Protein AF-A0A256B888-F1 (afdb_monomer)

Sequence (83 aa):
MRCVTVEGLIILRLYALPSLYRQNKFDRASIYENDILLLLLKYPTELEPIWKLLQKHLLPSDITEIQEITADILKRIQRFRAR

Mean predicted aligned error: 3.15 Å

Structure (mmCIF, N/CA/C/O backbone):
data_AF-A0A256B888-F1
#
_entry.id   AF-A0A256B888-F1
#
loop_
_atom_site.group_PDB
_atom_site.id
_atom_site.type_symbol
_atom_site.label_atom_id
_atom_site.label_alt_id
_atom_site.label_comp_id
_atom_site.label_asym_id
_atom_site.label_entity_id
_atom_site.label_seq_id
_atom_site.pdbx_PDB_ins_code
_atom_site.Cartn_x
_atom_site.Cartn_y
_atom_site.Cartn_z
_atom_site.occupancy
_atom_site.B_iso_or_equiv
_atom_site.auth_seq_id
_atom_site.auth_comp_id
_atom_site.auth_asym_id
_atom_site.auth_atom_id
_atom_site.pdbx_PDB_model_num
ATOM 1 N N . MET A 1 1 ? 2.169 -23.265 11.242 1.00 43.38 1 MET A N 1
ATOM 2 C CA . MET A 1 1 ? 1.793 -22.589 9.979 1.00 43.38 1 MET A CA 1
ATOM 3 C C . MET A 1 1 ? 2.355 -21.174 10.006 1.00 43.38 1 MET A C 1
ATOM 5 O O . MET A 1 1 ? 2.179 -20.508 11.016 1.00 43.38 1 MET A O 1
ATOM 9 N N . ARG A 1 2 ? 3.067 -20.726 8.962 1.00 57.56 2 ARG A N 1
ATOM 10 C CA . ARG A 1 2 ? 3.438 -19.307 8.812 1.00 57.56 2 ARG A CA 1
ATOM 11 C C . ARG A 1 2 ? 2.243 -18.601 8.176 1.00 57.56 2 ARG A C 1
ATOM 13 O O . ARG A 1 2 ? 2.078 -18.655 6.963 1.00 57.56 2 ARG A O 1
ATOM 20 N N . CYS A 1 3 ? 1.348 -18.075 9.005 1.00 65.62 3 CYS A N 1
ATOM 21 C CA . CYS A 1 3 ? 0.182 -17.341 8.524 1.00 65.62 3 CYS A CA 1
ATOM 22 C C . CYS A 1 3 ? 0.627 -15.993 7.946 1.00 65.62 3 CYS A C 1
ATOM 24 O O . CYS A 1 3 ? 1.569 -15.379 8.446 1.00 65.62 3 CYS A O 1
ATOM 26 N N . VAL A 1 4 ? -0.034 -15.553 6.879 1.00 82.31 4 VAL A N 1
ATOM 27 C CA . VAL A 1 4 ? 0.232 -14.255 6.252 1.00 82.31 4 VAL A CA 1
ATOM 28 C C . VAL A 1 4 ? -0.149 -13.133 7.226 1.00 82.31 4 VAL A C 1
ATOM 30 O O . VAL A 1 4 ? -1.238 -13.169 7.798 1.00 82.31 4 VAL A O 1
AT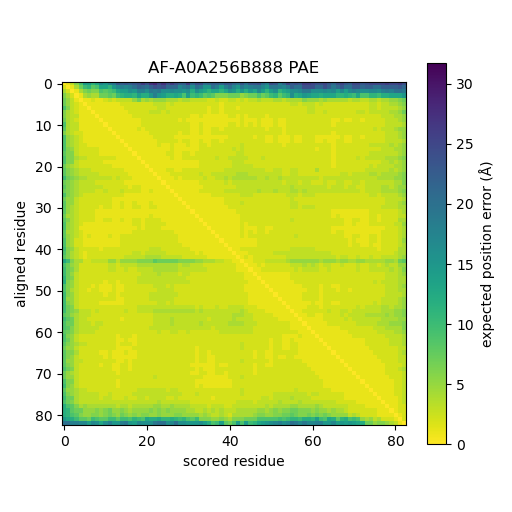OM 33 N N . THR A 1 5 ? 0.735 -12.147 7.414 1.00 92.69 5 THR A N 1
ATOM 34 C CA . THR A 1 5 ? 0.462 -10.960 8.244 1.00 92.69 5 THR A CA 1
ATOM 35 C C . THR A 1 5 ? -0.149 -9.827 7.418 1.00 92.69 5 THR A C 1
ATOM 37 O O . THR A 1 5 ? -0.065 -9.826 6.186 1.00 92.69 5 THR A O 1
ATOM 40 N N . VAL A 1 6 ? -0.755 -8.842 8.088 1.00 94.69 6 VAL A N 1
ATOM 41 C CA . VAL A 1 6 ? -1.328 -7.653 7.433 1.00 94.69 6 VAL A CA 1
ATOM 42 C C . VAL A 1 6 ? -0.248 -6.880 6.674 1.00 94.69 6 VAL A C 1
ATOM 44 O O . VAL A 1 6 ? -0.454 -6.503 5.523 1.00 94.69 6 VAL A O 1
ATOM 47 N N . GLU A 1 7 ? 0.934 -6.727 7.269 1.00 95.06 7 GLU A N 1
ATOM 48 C CA . GLU A 1 7 ? 2.098 -6.106 6.637 1.00 95.06 7 GLU A CA 1
ATOM 49 C C . GLU A 1 7 ? 2.486 -6.865 5.369 1.00 95.06 7 GLU A C 1
ATOM 51 O O . GLU A 1 7 ? 2.691 -6.249 4.328 1.00 95.06 7 GLU A O 1
ATOM 56 N N . GLY A 1 8 ? 2.517 -8.202 5.422 1.00 94.81 8 GLY A N 1
ATOM 57 C CA . GLY A 1 8 ? 2.791 -9.041 4.255 1.00 94.81 8 GLY A CA 1
ATOM 58 C C . GLY A 1 8 ? 1.783 -8.828 3.123 1.00 94.81 8 GLY A C 1
ATOM 59 O O . GLY A 1 8 ? 2.173 -8.731 1.959 1.00 94.81 8 GLY A O 1
ATOM 60 N N . LEU A 1 9 ? 0.493 -8.691 3.448 1.00 95.81 9 LEU A N 1
ATOM 61 C CA . LEU A 1 9 ? -0.544 -8.382 2.458 1.00 95.81 9 LEU A CA 1
ATOM 62 C C . LEU A 1 9 ? -0.331 -7.013 1.810 1.00 95.81 9 LEU A C 1
ATOM 64 O O . LEU A 1 9 ? -0.483 -6.903 0.590 1.00 95.81 9 LEU A O 1
ATOM 68 N N . ILE A 1 10 ? 0.014 -5.999 2.606 1.00 97.06 10 ILE A N 1
ATOM 69 C CA . ILE A 1 10 ? 0.277 -4.635 2.133 1.00 97.06 10 ILE A CA 1
ATOM 70 C C . ILE A 1 10 ? 1.534 -4.610 1.256 1.00 97.06 10 ILE A C 1
ATOM 72 O O . ILE A 1 10 ? 1.483 -4.072 0.152 1.00 97.06 10 ILE A O 1
ATOM 76 N N . ILE A 1 11 ? 2.626 -5.252 1.690 1.00 96.81 11 ILE A N 1
ATOM 77 C CA . ILE A 1 11 ? 3.890 -5.357 0.941 1.0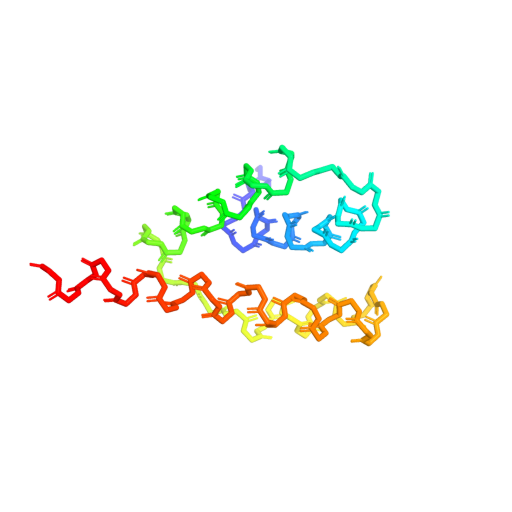0 96.81 11 ILE A CA 1
ATOM 78 C C . ILE A 1 11 ? 3.639 -5.899 -0.468 1.00 96.81 11 ILE A C 1
ATOM 80 O O . ILE A 1 11 ? 4.075 -5.291 -1.442 1.00 96.81 11 ILE A O 1
ATOM 84 N N . LEU A 1 12 ? 2.906 -7.011 -0.592 1.00 96.31 12 LEU A N 1
ATOM 85 C CA . LEU A 1 12 ? 2.645 -7.641 -1.891 1.00 96.31 12 LEU A CA 1
ATOM 86 C C . LEU A 1 12 ? 1.859 -6.732 -2.846 1.00 96.31 12 LEU A C 1
ATOM 88 O O . LEU A 1 12 ? 2.096 -6.751 -4.053 1.00 96.31 12 LEU A O 1
ATOM 92 N N . ARG A 1 13 ? 0.930 -5.933 -2.314 1.00 97.38 13 ARG A N 1
ATOM 93 C CA . ARG A 1 13 ? 0.108 -5.013 -3.110 1.00 97.38 13 ARG A CA 1
ATOM 94 C C . ARG A 1 13 ? 0.913 -3.794 -3.545 1.00 97.38 13 ARG A C 1
ATOM 96 O O . ARG A 1 13 ? 0.920 -3.473 -4.730 1.00 97.38 13 ARG A O 1
ATOM 103 N N . LEU A 1 14 ? 1.658 -3.181 -2.623 1.00 97.62 14 LEU A N 1
ATOM 104 C CA . LEU A 1 14 ? 2.542 -2.051 -2.925 1.00 97.62 14 LEU A CA 1
ATOM 105 C C . LEU A 1 14 ? 3.637 -2.427 -3.925 1.00 97.62 14 LEU A C 1
ATOM 107 O O . LEU A 1 14 ? 3.899 -1.663 -4.845 1.00 97.62 14 LEU A O 1
ATOM 111 N N . TYR A 1 15 ? 4.217 -3.624 -3.807 1.00 97.31 15 TYR A N 1
A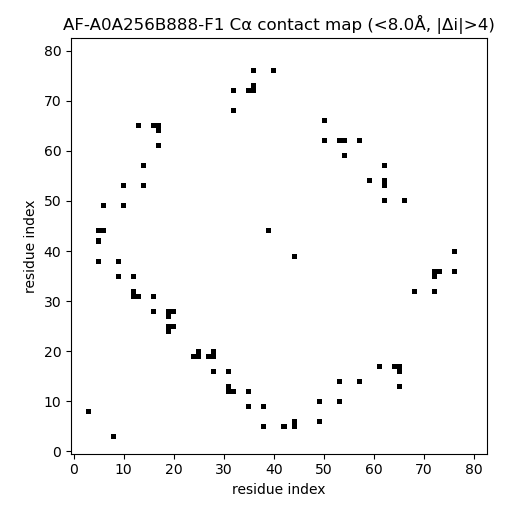TOM 112 C CA . TYR A 1 15 ? 5.240 -4.104 -4.737 1.00 97.31 15 TYR A CA 1
ATOM 113 C C . TYR A 1 15 ? 4.747 -4.167 -6.191 1.00 97.31 15 TYR A C 1
ATOM 115 O O . TYR A 1 15 ? 5.501 -3.896 -7.123 1.00 97.31 15 TYR A O 1
ATOM 123 N N . ALA A 1 16 ? 3.479 -4.520 -6.403 1.00 97.12 16 ALA A N 1
ATOM 124 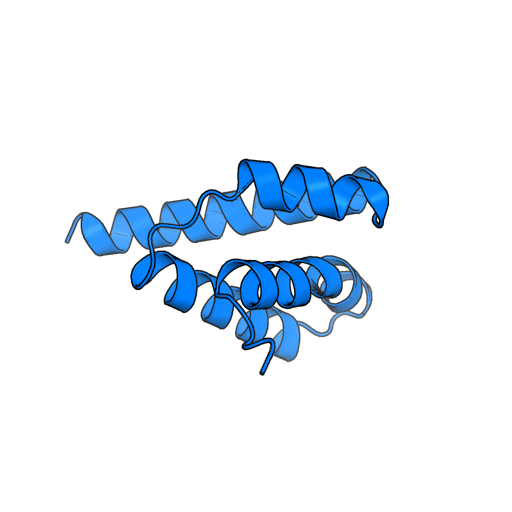C CA . ALA A 1 16 ? 2.921 -4.665 -7.743 1.00 97.12 16 ALA A CA 1
ATOM 125 C C . ALA A 1 16 ? 2.456 -3.340 -8.369 1.00 97.12 16 ALA A C 1
ATOM 127 O O . ALA A 1 16 ? 2.408 -3.248 -9.597 1.00 97.12 16 ALA A O 1
ATOM 128 N N . LEU A 1 17 ? 2.095 -2.340 -7.557 1.00 97.19 17 LEU A N 1
ATOM 129 C CA . LEU A 1 17 ? 1.427 -1.116 -8.015 1.00 97.19 17 LEU A CA 1
ATOM 130 C C . LEU A 1 17 ? 2.185 -0.359 -9.121 1.00 97.19 17 LEU A C 1
ATOM 132 O O . LEU A 1 17 ? 1.572 -0.138 -10.167 1.00 97.19 17 LEU A O 1
ATOM 136 N N . PRO A 1 18 ? 3.495 -0.060 -8.992 1.00 96.06 18 PRO A N 1
ATOM 137 C CA . PRO A 1 18 ? 4.241 0.647 -10.043 1.00 96.06 18 PRO A CA 1
ATOM 138 C C . PRO A 1 18 ? 4.193 -0.075 -11.396 1.00 96.06 18 PRO A C 1
ATOM 140 O O . PRO A 1 18 ? 4.048 0.521 -12.462 1.00 96.06 18 PRO A O 1
ATOM 143 N N . SER A 1 19 ? 4.259 -1.409 -11.368 1.00 95.94 19 SER A N 1
ATOM 144 C CA . SER A 1 19 ? 4.178 -2.233 -12.576 1.00 95.94 19 SER A CA 1
ATOM 145 C C . SER A 1 19 ? 2.783 -2.209 -13.205 1.00 95.94 19 SER A C 1
ATOM 147 O O . SER A 1 19 ? 2.664 -2.204 -14.431 1.00 95.94 19 SER A O 1
ATOM 149 N N . LEU A 1 20 ? 1.724 -2.177 -12.388 1.00 97.31 20 LEU A N 1
ATOM 150 C CA . LEU A 1 20 ? 0.348 -2.054 -12.872 1.00 97.31 20 LEU A CA 1
ATOM 151 C C . LEU A 1 20 ? 0.120 -0.698 -13.541 1.00 97.31 20 LEU A C 1
ATOM 153 O O . LEU A 1 20 ? -0.444 -0.664 -14.636 1.00 97.31 20 LEU A O 1
ATOM 157 N N . TYR A 1 21 ? 0.620 0.382 -12.938 1.00 95.62 21 TYR A N 1
ATOM 158 C CA . TYR A 1 21 ? 0.544 1.724 -13.507 1.00 95.62 21 TYR A CA 1
ATOM 159 C C . TYR A 1 21 ? 1.319 1.844 -14.820 1.00 95.62 21 TYR A C 1
ATOM 161 O O . TYR A 1 21 ? 0.740 2.250 -15.828 1.00 95.62 21 TYR A O 1
ATOM 169 N N . ARG A 1 22 ? 2.569 1.361 -14.879 1.00 95.00 22 ARG A N 1
ATOM 170 C CA . ARG A 1 22 ? 3.352 1.315 -16.133 1.00 95.00 22 ARG A CA 1
ATOM 171 C C . ARG A 1 22 ? 2.669 0.539 -17.257 1.00 95.00 22 ARG A C 1
ATOM 173 O O . ARG A 1 22 ? 2.852 0.855 -18.428 1.00 95.00 22 ARG A O 1
ATOM 180 N N . GLN A 1 23 ? 1.902 -0.491 -16.910 1.00 97.50 23 GLN A N 1
ATOM 181 C CA . GLN A 1 23 ? 1.173 -1.320 -17.871 1.00 97.50 23 GLN A CA 1
ATOM 182 C C . GLN A 1 23 ? -0.243 -0.803 -18.171 1.00 97.50 23 GLN A C 1
ATOM 184 O O . GLN A 1 23 ? -0.990 -1.499 -18.856 1.00 97.50 23 GLN A O 1
ATOM 189 N N . ASN A 1 24 ? -0.629 0.376 -17.668 1.00 97.38 24 ASN A N 1
ATOM 190 C CA . ASN A 1 24 ? -1.976 0.946 -17.801 1.00 97.38 24 ASN A CA 1
ATOM 191 C C . ASN A 1 24 ? -3.097 0.017 -17.286 1.00 97.38 24 ASN A C 1
ATOM 193 O O . ASN A 1 24 ? -4.233 0.064 -17.758 1.00 97.38 24 ASN A O 1
ATOM 197 N N . LYS A 1 25 ? -2.797 -0.846 -16.305 1.00 98.06 25 LYS A N 1
ATOM 198 C CA . LYS A 1 25 ? -3.751 -1.780 -15.678 1.00 98.06 25 LYS A CA 1
ATOM 199 C C . LYS A 1 25 ? -4.481 -1.107 -14.514 1.00 98.06 25 LYS A C 1
ATOM 201 O O . LYS A 1 25 ? -4.363 -1.529 -13.361 1.00 98.06 25 LYS A O 1
ATOM 206 N N . PHE A 1 26 ? -5.192 -0.022 -14.820 1.00 96.38 26 PHE A N 1
ATOM 207 C CA . PHE A 1 26 ? -5.838 0.844 -13.825 1.00 96.38 26 PHE A CA 1
ATOM 208 C C . PHE A 1 26 ? -6.950 0.142 -13.041 1.00 96.38 26 PHE A C 1
ATOM 210 O O . PHE A 1 26 ? -7.117 0.389 -11.849 1.00 96.38 26 PHE A O 1
ATOM 217 N N . ASP A 1 27 ? -7.671 -0.774 -13.687 1.00 97.31 27 ASP A N 1
ATOM 218 C CA . ASP A 1 27 ? -8.664 -1.648 -13.060 1.00 97.31 27 ASP A CA 1
ATOM 219 C C . ASP A 1 27 ? -8.051 -2.440 -11.894 1.00 97.31 27 ASP A C 1
ATOM 221 O O . ASP A 1 27 ? -8.576 -2.448 -10.780 1.00 97.31 27 ASP A O 1
ATOM 225 N N . ARG A 1 28 ? -6.881 -3.044 -12.123 1.00 97.56 28 ARG A N 1
ATOM 226 C CA . ARG A 1 28 ? -6.165 -3.826 -11.109 1.00 97.56 28 ARG A CA 1
ATOM 227 C C . ARG A 1 28 ? -5.503 -2.947 -10.060 1.00 97.56 28 ARG A C 1
ATOM 229 O O . ARG A 1 28 ? -5.535 -3.297 -8.882 1.00 97.56 28 ARG A O 1
ATOM 236 N N . ALA A 1 29 ? -4.919 -1.822 -10.474 1.00 97.81 29 ALA A N 1
ATOM 237 C CA . ALA A 1 29 ? -4.327 -0.859 -9.549 1.00 97.81 29 ALA A CA 1
ATOM 238 C C . ALA A 1 29 ? -5.378 -0.349 -8.550 1.00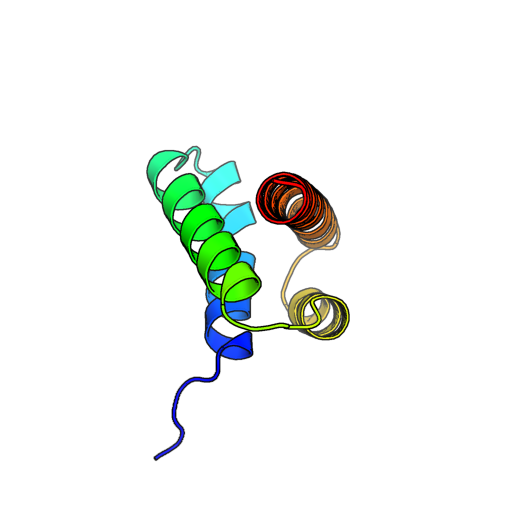 97.81 29 ALA A C 1
ATOM 240 O O . ALA A 1 29 ? -5.141 -0.373 -7.344 1.00 97.81 29 ALA A O 1
ATOM 241 N N . SER A 1 30 ? -6.582 -0.022 -9.033 1.00 97.31 30 SER A N 1
ATOM 242 C CA . SER A 1 30 ? -7.695 0.435 -8.196 1.00 97.31 30 SER A CA 1
ATOM 243 C C . SER A 1 30 ? -8.109 -0.599 -7.142 1.00 97.31 30 SER A C 1
ATOM 245 O O . SER A 1 30 ? -8.325 -0.244 -5.982 1.00 97.31 30 SER A O 1
ATOM 247 N N . ILE A 1 31 ? -8.149 -1.888 -7.506 1.00 98.00 31 ILE A N 1
ATOM 248 C CA . ILE A 1 31 ? -8.421 -2.976 -6.552 1.00 98.00 31 ILE A CA 1
ATOM 249 C C . ILE A 1 31 ? -7.338 -3.022 -5.468 1.00 98.00 31 ILE A C 1
ATOM 251 O O . ILE A 1 31 ? -7.657 -3.117 -4.285 1.00 98.00 31 ILE A O 1
ATOM 255 N N . TYR A 1 32 ? -6.063 -2.923 -5.850 1.00 98.12 32 TYR A N 1
ATOM 256 C CA . TYR A 1 32 ? -4.946 -3.012 -4.907 1.00 98.12 32 TYR A CA 1
ATOM 257 C C . TYR A 1 32 ? -4.911 -1.827 -3.943 1.00 98.12 32 TYR A C 1
ATOM 259 O O . TYR A 1 32 ? -4.718 -2.021 -2.743 1.00 98.12 32 TYR A O 1
ATOM 267 N N . GLU A 1 33 ? -5.149 -0.614 -4.436 1.00 98.00 33 GLU A N 1
ATOM 268 C CA . GLU A 1 33 ? -5.262 0.569 -3.583 1.00 98.00 33 GLU A CA 1
ATOM 269 C C . GLU A 1 33 ? -6.437 0.478 -2.618 1.00 98.00 33 GLU A C 1
ATOM 271 O O . GLU A 1 33 ? -6.306 0.839 -1.448 1.00 98.00 33 GLU A O 1
ATOM 276 N N . ASN A 1 34 ? -7.585 -0.015 -3.088 1.00 97.75 34 ASN A N 1
ATOM 277 C CA . ASN A 1 34 ? -8.750 -0.186 -2.234 1.00 97.75 34 ASN A CA 1
ATOM 278 C C . ASN A 1 34 ? -8.506 -1.247 -1.153 1.00 97.75 34 ASN A C 1
ATOM 280 O O . ASN A 1 34 ? -8.847 -1.024 0.006 1.00 97.75 34 ASN A O 1
ATOM 284 N N . ASP A 1 35 ? -7.855 -2.360 -1.496 1.00 97.44 35 ASP A N 1
ATOM 285 C CA . ASP A 1 35 ? -7.423 -3.371 -0.530 1.00 97.44 35 ASP A CA 1
ATOM 286 C C . ASP A 1 35 ? -6.509 -2.765 0.545 1.00 97.44 35 ASP A C 1
ATOM 288 O O . ASP A 1 35 ? -6.737 -2.971 1.738 1.00 97.44 35 ASP A O 1
ATOM 292 N N . ILE A 1 36 ? -5.490 -1.997 0.142 1.00 97.75 36 ILE A N 1
ATOM 293 C CA . ILE A 1 36 ? -4.576 -1.322 1.076 1.00 97.75 36 ILE A CA 1
ATOM 294 C C . ILE A 1 36 ? -5.355 -0.357 1.973 1.00 97.75 36 ILE A C 1
ATOM 296 O O . ILE A 1 36 ? -5.172 -0.370 3.189 1.00 97.75 36 ILE A O 1
ATOM 300 N N . LEU A 1 37 ? -6.256 0.443 1.398 1.00 97.44 37 LEU A N 1
ATOM 301 C CA . LEU A 1 37 ? -7.109 1.359 2.149 1.00 97.44 37 LEU A CA 1
ATOM 302 C C . LEU A 1 37 ? -7.932 0.620 3.209 1.00 97.44 37 LEU A C 1
ATOM 304 O O . LEU A 1 37 ? -7.960 1.047 4.361 1.00 97.44 37 LEU A O 1
ATOM 308 N N . LEU A 1 38 ? -8.582 -0.488 2.845 1.00 96.62 38 LEU A N 1
ATOM 309 C CA . LEU A 1 38 ? -9.408 -1.264 3.772 1.00 96.62 38 LEU A CA 1
ATOM 310 C C . LEU A 1 38 ? -8.568 -1.919 4.875 1.00 96.62 38 LEU A C 1
ATOM 312 O O . LEU A 1 38 ? -8.986 -1.933 6.035 1.00 96.62 38 LEU A O 1
ATOM 316 N N . LEU A 1 39 ? -7.375 -2.418 4.537 1.00 96.69 39 LEU A N 1
ATOM 317 C CA . LEU A 1 39 ? -6.437 -2.967 5.516 1.00 96.69 39 LEU A CA 1
ATOM 318 C C . LEU A 1 39 ? -5.988 -1.894 6.513 1.00 96.69 39 LEU A C 1
ATOM 320 O O . LEU A 1 39 ? -6.067 -2.136 7.711 1.00 96.69 39 LEU A O 1
ATOM 324 N N . LEU A 1 40 ? -5.610 -0.702 6.045 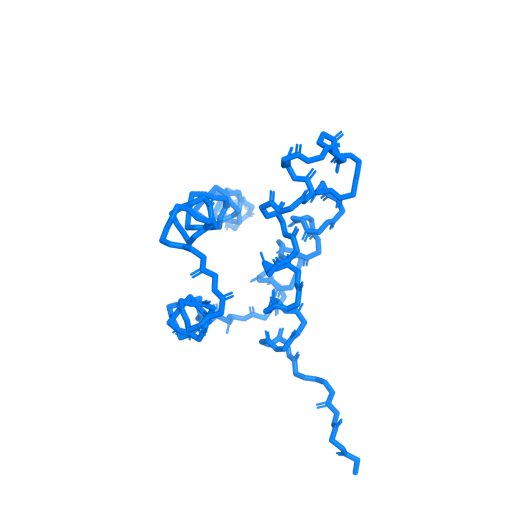1.00 95.81 40 LEU A N 1
ATOM 325 C CA . LEU A 1 40 ? -5.176 0.411 6.900 1.00 95.81 40 LEU A CA 1
ATOM 326 C C . LEU A 1 40 ? -6.317 1.046 7.710 1.00 95.81 40 LEU A C 1
ATOM 328 O O . LEU A 1 40 ? -6.092 1.598 8.790 1.00 95.81 40 LEU A O 1
ATOM 332 N N . LEU A 1 41 ? -7.557 0.984 7.211 1.00 94.31 41 LEU A N 1
ATOM 333 C CA . LEU A 1 41 ? -8.730 1.379 7.991 1.00 94.31 41 LEU A CA 1
ATOM 334 C C . LEU A 1 41 ? -8.946 0.443 9.177 1.00 94.31 41 LEU A C 1
ATOM 336 O 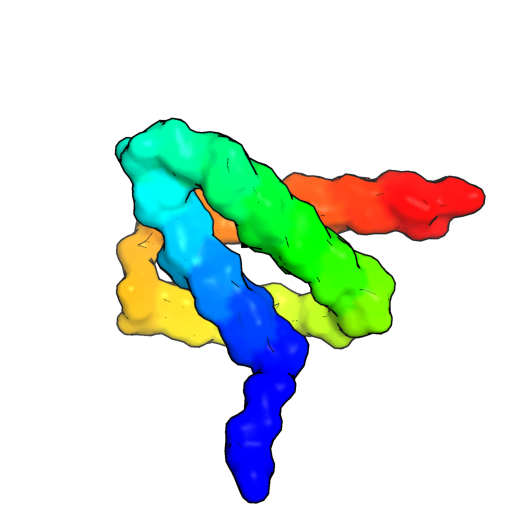O . LEU A 1 41 ? -9.225 0.918 10.278 1.00 94.31 41 LEU A O 1
ATOM 340 N N . LYS A 1 42 ? -8.831 -0.868 8.939 1.00 95.12 42 LYS A N 1
ATOM 341 C CA . LYS A 1 42 ? -9.138 -1.910 9.921 1.00 95.12 42 LYS A CA 1
ATOM 342 C C . LYS A 1 42 ? -7.989 -2.182 10.891 1.00 95.12 42 LYS A C 1
ATOM 344 O O . LYS A 1 42 ? -8.244 -2.507 12.048 1.00 95.12 42 LYS A O 1
ATOM 349 N N . TYR A 1 43 ? -6.750 -2.058 10.429 1.00 94.38 43 TYR A N 1
ATOM 350 C CA . TYR A 1 43 ? -5.546 -2.377 11.184 1.00 94.38 43 TYR A CA 1
ATOM 351 C C . TYR A 1 43 ? -4.594 -1.170 11.177 1.00 94.38 43 TYR A C 1
ATOM 353 O O . TYR A 1 43 ? -4.203 -0.712 10.102 1.00 94.38 43 TYR A O 1
ATOM 361 N N . PRO A 1 44 ? -4.209 -0.630 12.347 1.00 86.50 44 PRO A N 1
ATOM 362 C CA . PRO A 1 44 ? -3.219 0.436 12.420 1.00 86.50 44 PRO A CA 1
ATOM 363 C C . PRO A 1 44 ? -1.837 -0.136 12.075 1.00 86.50 44 PRO A C 1
ATOM 365 O O . PRO A 1 44 ? -1.184 -0.747 12.914 1.00 86.50 44 PRO A O 1
ATOM 368 N N . THR A 1 45 ? -1.413 0.035 10.824 1.00 94.06 45 THR A N 1
ATOM 369 C CA . THR A 1 45 ? -0.127 -0.466 10.323 1.00 94.06 45 THR A CA 1
ATOM 370 C C . THR A 1 45 ? 0.799 0.690 9.964 1.00 94.06 45 THR A C 1
ATOM 372 O O . THR A 1 45 ? 0.411 1.610 9.244 1.00 94.06 45 THR A O 1
ATOM 375 N N . GLU A 1 46 ? 2.042 0.630 10.441 1.00 94.50 46 GLU A N 1
ATOM 376 C CA . GLU A 1 46 ? 3.088 1.587 10.082 1.00 94.50 46 GLU A CA 1
ATOM 377 C C . GLU A 1 46 ? 3.647 1.282 8.688 1.00 94.50 46 GLU A C 1
ATOM 379 O O . GLU A 1 46 ? 4.084 0.166 8.402 1.00 94.50 46 GLU A O 1
ATOM 384 N N . LEU A 1 47 ? 3.649 2.285 7.807 1.00 95.81 47 LEU A N 1
ATOM 385 C CA . LEU A 1 47 ? 4.095 2.124 6.420 1.00 95.81 47 LEU A CA 1
ATOM 386 C C . LEU A 1 47 ? 5.604 2.342 6.236 1.00 95.81 47 LEU A C 1
ATOM 388 O O . LEU A 1 47 ? 6.195 1.767 5.325 1.00 95.81 47 LEU A O 1
ATOM 392 N N . GLU A 1 48 ? 6.250 3.101 7.121 1.00 95.94 48 GLU A N 1
ATOM 393 C CA . GLU A 1 48 ? 7.685 3.410 7.038 1.00 95.94 48 GLU A CA 1
ATOM 394 C C . GLU A 1 48 ? 8.577 2.145 7.009 1.00 95.94 48 GLU A C 1
ATOM 396 O O . GLU A 1 48 ? 9.451 2.044 6.139 1.00 95.94 48 GLU A O 1
ATOM 401 N N . PRO A 1 49 ? 8.363 1.121 7.867 1.00 96.06 49 PRO A N 1
ATOM 402 C CA . PRO A 1 49 ? 9.129 -0.126 7.788 1.00 96.06 49 PRO A CA 1
ATOM 403 C C . PRO A 1 49 ? 8.875 -0.902 6.489 1.00 96.06 49 PRO A C 1
ATOM 405 O O . PRO A 1 49 ? 9.782 -1.552 5.965 1.00 96.06 49 PRO A O 1
ATOM 408 N N . ILE A 1 50 ? 7.654 -0.816 5.950 1.00 96.31 50 ILE A N 1
ATOM 409 C CA . ILE A 1 50 ? 7.262 -1.466 4.696 1.00 96.31 50 ILE A CA 1
ATOM 410 C C . ILE A 1 50 ? 7.995 -0.820 3.517 1.00 96.31 50 ILE A C 1
ATOM 412 O O . ILE A 1 50 ? 8.576 -1.533 2.698 1.00 96.31 50 ILE A O 1
ATOM 416 N N . TRP A 1 51 ? 8.046 0.512 3.450 1.00 96.69 51 TRP A N 1
ATOM 417 C CA . TRP A 1 51 ? 8.789 1.221 2.405 1.00 96.69 51 TRP A CA 1
ATOM 418 C C . TRP A 1 51 ? 10.284 0.900 2.455 1.00 96.69 51 TRP A C 1
ATOM 420 O O . TRP A 1 51 ? 10.870 0.581 1.423 1.00 96.69 51 TRP A O 1
ATOM 430 N N . LYS A 1 52 ? 10.891 0.881 3.651 1.00 96.31 52 LYS A N 1
ATOM 431 C CA . LYS A 1 52 ? 12.303 0.489 3.836 1.00 96.31 52 LYS A CA 1
ATOM 432 C C . LYS A 1 52 ? 12.592 -0.935 3.372 1.00 96.31 52 LYS A C 1
ATOM 434 O O . LYS A 1 52 ? 13.682 -1.216 2.875 1.00 96.31 52 LYS A O 1
ATOM 439 N N . LEU A 1 53 ? 11.639 -1.850 3.538 1.00 96.25 53 LEU A N 1
ATOM 440 C CA . LEU A 1 53 ? 11.769 -3.206 3.018 1.00 96.25 53 LEU A CA 1
ATOM 441 C C . LEU A 1 53 ? 11.693 -3.218 1.486 1.00 96.25 53 LEU A C 1
ATOM 443 O O . LEU A 1 53 ? 12.544 -3.826 0.839 1.00 96.25 53 LEU A O 1
ATOM 447 N N . LEU A 1 54 ? 10.713 -2.521 0.907 1.00 96.25 54 LEU A N 1
ATOM 448 C CA . LEU A 1 54 ? 10.511 -2.444 -0.542 1.00 96.25 54 LEU A CA 1
ATOM 449 C C . LEU A 1 54 ? 11.677 -1.763 -1.270 1.00 96.25 54 LEU A C 1
ATOM 451 O O . LEU A 1 54 ? 12.024 -2.187 -2.369 1.00 96.25 54 LEU A O 1
ATOM 455 N N . GLN A 1 55 ? 12.335 -0.782 -0.644 1.00 96.75 55 GLN A N 1
ATOM 456 C CA . GLN A 1 55 ? 13.532 -0.111 -1.176 1.00 96.75 55 GLN A CA 1
ATOM 457 C C . GLN A 1 55 ? 14.668 -1.082 -1.529 1.00 96.75 55 GLN A C 1
ATOM 459 O O . GLN A 1 55 ? 15.484 -0.781 -2.392 1.00 96.75 55 GLN A O 1
ATOM 464 N N . LYS A 1 56 ? 14.724 -2.262 -0.898 1.00 96.06 56 LYS A N 1
ATOM 465 C CA . LYS A 1 56 ? 15.726 -3.296 -1.208 1.00 96.06 56 LYS A CA 1
ATOM 466 C C . LYS A 1 56 ? 15.435 -4.051 -2.509 1.00 96.06 56 LYS A C 1
ATOM 468 O O . LYS A 1 56 ? 16.297 -4.786 -2.984 1.00 96.06 56 LYS A O 1
ATOM 473 N N . HIS A 1 57 ? 14.223 -3.923 -3.046 1.00 95.50 57 HIS A N 1
ATOM 474 C CA . HIS A 1 57 ? 13.712 -4.738 -4.150 1.00 95.50 57 HIS A CA 1
ATOM 475 C C . HIS A 1 57 ? 13.152 -3.921 -5.322 1.00 95.50 57 HIS A C 1
ATOM 477 O O . HIS A 1 57 ? 12.872 -4.502 -6.370 1.00 95.50 57 HIS A O 1
ATOM 483 N N . LEU A 1 58 ? 12.964 -2.612 -5.153 1.00 95.19 58 LEU A N 1
ATOM 484 C CA . LEU A 1 58 ? 12.386 -1.710 -6.146 1.00 95.19 58 LEU A CA 1
ATOM 485 C C . LEU A 1 58 ? 13.338 -0.560 -6.474 1.00 95.19 58 LEU A C 1
ATOM 487 O O . LEU A 1 58 ? 14.225 -0.217 -5.692 1.00 95.19 58 LEU A O 1
ATOM 491 N N . LEU A 1 59 ? 13.126 0.050 -7.639 1.00 95.88 59 LEU A N 1
ATOM 492 C CA . LEU A 1 59 ? 13.843 1.258 -8.037 1.00 95.88 59 LEU A CA 1
ATOM 493 C C . LEU A 1 59 ? 13.451 2.442 -7.136 1.00 95.88 59 LEU A C 1
ATOM 495 O O . LEU A 1 59 ? 12.310 2.503 -6.677 1.00 95.88 59 LEU A O 1
ATOM 499 N N . PRO A 1 60 ? 14.340 3.434 -6.935 1.00 96.50 60 PRO A N 1
ATOM 500 C CA . PRO A 1 60 ? 14.004 4.634 -6.170 1.00 96.50 60 PRO A CA 1
ATOM 501 C C . PRO A 1 60 ? 12.760 5.366 -6.695 1.00 96.50 60 PRO A C 1
ATOM 503 O O . PRO A 1 60 ? 11.941 5.804 -5.896 1.00 96.50 60 PRO A O 1
ATOM 506 N N . SER A 1 61 ? 12.579 5.427 -8.020 1.00 95.69 61 SER A N 1
ATOM 507 C CA . SER A 1 61 ? 11.392 6.019 -8.656 1.00 95.69 61 SER A CA 1
ATOM 508 C C . SER A 1 61 ? 10.096 5.314 -8.257 1.00 95.69 61 SER A C 1
ATOM 510 O O . SER A 1 61 ? 9.106 5.970 -7.954 1.00 95.69 61 SER A O 1
ATOM 512 N N . ASP A 1 62 ? 10.122 3.980 -8.205 1.00 96.44 62 ASP A N 1
ATOM 513 C CA . ASP A 1 62 ? 8.967 3.157 -7.837 1.00 96.44 62 ASP A CA 1
ATOM 514 C C . ASP A 1 62 ? 8.617 3.354 -6.356 1.00 96.44 62 ASP A C 1
ATOM 516 O O . ASP A 1 62 ? 7.450 3.326 -5.974 1.00 96.44 62 ASP A O 1
ATOM 520 N N . ILE A 1 63 ? 9.624 3.585 -5.509 1.00 97.75 63 ILE A N 1
ATOM 521 C CA . ILE A 1 63 ? 9.414 3.897 -4.093 1.00 97.75 63 ILE A CA 1
ATOM 522 C C . ILE A 1 63 ? 8.781 5.273 -3.915 1.00 97.75 63 ILE A C 1
ATOM 524 O O . ILE A 1 63 ? 7.869 5.400 -3.100 1.00 97.75 63 ILE A O 1
ATOM 528 N N . THR A 1 64 ? 9.225 6.279 -4.669 1.00 97.19 64 THR A N 1
ATOM 529 C CA . THR A 1 64 ? 8.599 7.606 -4.652 1.00 97.19 64 THR A CA 1
ATOM 530 C C . THR A 1 64 ? 7.129 7.520 -5.063 1.00 97.19 64 THR A C 1
ATOM 532 O O . THR A 1 64 ? 6.270 8.003 -4.332 1.00 97.19 64 THR A O 1
ATOM 535 N N . GLU A 1 65 ? 6.822 6.805 -6.148 1.00 96.44 65 GLU A N 1
ATOM 536 C CA . GLU A 1 65 ? 5.442 6.573 -6.598 1.00 96.44 65 GLU A CA 1
ATOM 537 C C . GLU A 1 65 ? 4.600 5.865 -5.516 1.00 96.44 65 GLU A C 1
ATOM 539 O O . GLU A 1 65 ? 3.487 6.283 -5.194 1.00 96.44 65 GLU A O 1
ATOM 544 N N . ILE A 1 66 ? 5.151 4.832 -4.868 1.00 97.69 66 ILE A N 1
ATOM 545 C CA . ILE A 1 66 ? 4.495 4.138 -3.748 1.00 97.69 66 ILE A CA 1
ATOM 546 C C . ILE A 1 66 ? 4.209 5.086 -2.574 1.00 97.69 66 ILE A C 1
ATOM 548 O O . ILE A 1 66 ? 3.140 5.000 -1.958 1.00 97.69 66 ILE A O 1
ATOM 552 N N . GLN A 1 67 ? 5.144 5.973 -2.231 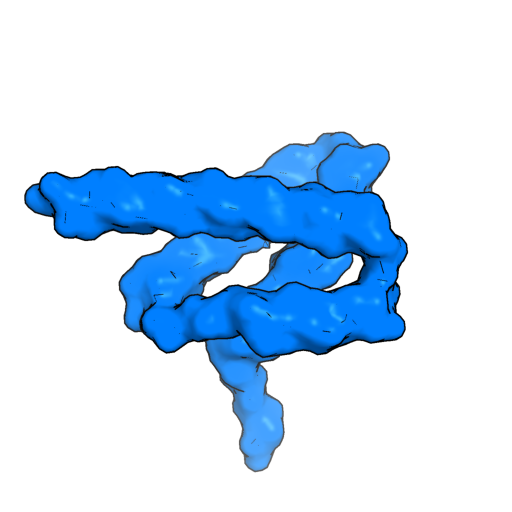1.00 97.75 67 GLN A N 1
ATOM 553 C CA . GLN A 1 67 ? 4.970 6.951 -1.154 1.00 97.75 67 GLN A CA 1
ATOM 554 C C . GLN A 1 67 ? 3.867 7.964 -1.484 1.00 97.75 67 GLN A C 1
ATOM 556 O O . GLN A 1 67 ? 3.053 8.279 -0.617 1.00 97.75 67 GLN A O 1
ATOM 561 N N . GLU A 1 68 ? 3.780 8.414 -2.735 1.00 97.25 68 GLU A N 1
ATOM 562 C CA . GLU A 1 68 ? 2.713 9.304 -3.203 1.00 97.25 68 GLU A CA 1
ATOM 563 C C . GLU A 1 68 ? 1.336 8.628 -3.121 1.00 97.25 68 GLU A C 1
ATOM 565 O O . GLU A 1 68 ? 0.420 9.159 -2.483 1.00 97.25 68 GLU A O 1
ATOM 570 N N . ILE A 1 69 ? 1.209 7.407 -3.657 1.00 96.50 69 ILE A N 1
ATOM 571 C CA . ILE A 1 69 ? -0.039 6.625 -3.611 1.00 96.50 69 ILE A CA 1
ATOM 572 C C . ILE A 1 69 ? -0.485 6.400 -2.161 1.00 96.50 69 ILE A C 1
ATOM 574 O O . ILE A 1 69 ? -1.648 6.604 -1.800 1.00 96.50 69 ILE A O 1
ATOM 578 N N . THR A 1 70 ? 0.439 5.983 -1.293 1.00 97.12 70 THR A N 1
ATOM 579 C CA . THR A 1 70 ? 0.111 5.725 0.113 1.00 97.12 70 THR A CA 1
ATOM 580 C C . THR A 1 70 ? -0.243 6.998 0.878 1.00 97.12 70 THR A C 1
ATOM 582 O O . THR A 1 70 ? -1.158 6.957 1.705 1.00 97.12 70 THR A O 1
ATOM 585 N N . ALA A 1 71 ? 0.383 8.140 0.576 1.00 97.56 71 ALA A N 1
ATOM 586 C CA . ALA A 1 71 ? -0.010 9.429 1.140 1.00 97.56 71 ALA A CA 1
ATOM 587 C C . ALA A 1 71 ? -1.457 9.795 0.768 1.00 97.56 71 ALA A C 1
ATOM 589 O O . ALA A 1 71 ? -2.222 10.249 1.624 1.00 97.56 71 ALA A O 1
ATOM 590 N N . ASP A 1 72 ? -1.875 9.545 -0.471 1.00 96.88 72 ASP A N 1
ATOM 591 C CA . ASP A 1 72 ? -3.248 9.803 -0.908 1.00 96.88 72 ASP A CA 1
ATOM 592 C C . ASP A 1 72 ? -4.268 8.845 -0.280 1.00 96.88 72 ASP A C 1
ATOM 594 O O . ASP A 1 72 ? -5.358 9.274 0.126 1.00 96.88 72 ASP A O 1
ATOM 598 N N . ILE A 1 73 ? -3.908 7.572 -0.097 1.00 96.44 73 ILE A N 1
ATOM 599 C CA . ILE A 1 73 ? -4.713 6.615 0.676 1.00 96.44 73 ILE A CA 1
ATOM 600 C C . ILE A 1 73 ? -4.881 7.099 2.123 1.00 96.44 73 ILE A C 1
ATOM 602 O O . ILE A 1 73 ? -6.004 7.125 2.635 1.00 96.44 73 ILE A O 1
ATOM 606 N N . LEU A 1 74 ? -3.806 7.545 2.778 1.00 95.75 74 LEU A N 1
ATOM 607 C CA . LEU A 1 74 ? -3.871 8.066 4.146 1.00 95.75 74 LEU A CA 1
ATOM 608 C C . LEU A 1 74 ? -4.752 9.319 4.245 1.00 95.75 74 LEU A C 1
ATOM 610 O O . LEU A 1 74 ? -5.576 9.404 5.158 1.00 95.75 74 LEU A O 1
ATOM 614 N N . LYS A 1 75 ? -4.670 10.251 3.284 1.00 95.88 75 LYS A N 1
ATOM 615 C CA . LYS A 1 75 ? -5.585 11.409 3.213 1.00 95.88 75 LYS A CA 1
ATOM 616 C C . LYS A 1 75 ? -7.044 10.965 3.099 1.00 95.88 75 LYS A C 1
ATOM 618 O O . LYS A 1 75 ? -7.915 11.517 3.771 1.00 95.88 75 LYS A O 1
ATOM 623 N N . ARG A 1 76 ? -7.342 9.956 2.268 1.00 94.56 76 ARG A N 1
ATOM 624 C CA . ARG A 1 76 ? -8.700 9.389 2.150 1.00 94.56 76 ARG A CA 1
ATOM 625 C C . ARG A 1 76 ? -9.176 8.825 3.487 1.00 94.56 76 ARG A C 1
ATOM 627 O O . ARG A 1 76 ? -10.295 9.126 3.889 1.00 94.56 76 ARG A O 1
ATOM 634 N N . ILE A 1 77 ? -8.329 8.075 4.187 1.00 94.25 77 ILE A N 1
ATOM 635 C CA . ILE A 1 77 ? -8.635 7.503 5.507 1.00 94.25 77 ILE A CA 1
ATOM 636 C C . ILE A 1 77 ? -8.917 8.595 6.539 1.00 94.25 77 ILE A C 1
ATOM 638 O O . ILE A 1 77 ? -9.906 8.506 7.265 1.00 94.25 77 ILE A O 1
ATOM 642 N N . GLN A 1 78 ? -8.095 9.646 6.580 1.00 93.75 78 GLN A N 1
ATOM 643 C CA . GLN A 1 78 ? -8.314 10.787 7.470 1.00 93.75 78 GLN A CA 1
ATOM 644 C C . GLN A 1 78 ? -9.684 11.431 7.230 1.00 93.75 78 GLN A C 1
ATOM 646 O O . GLN A 1 78 ? -10.412 11.679 8.186 1.00 93.75 78 GLN A O 1
ATOM 651 N N . ARG A 1 79 ? -10.088 11.613 5.964 1.00 91.38 79 ARG A N 1
ATOM 652 C CA . ARG A 1 79 ? -11.428 12.128 5.626 1.00 91.38 79 ARG A CA 1
ATOM 653 C C . ARG A 1 79 ? -12.564 11.219 6.098 1.00 91.38 79 ARG A C 1
ATOM 655 O O . ARG A 1 79 ? -13.611 11.736 6.467 1.00 91.38 79 ARG A O 1
ATOM 662 N N . PHE A 1 80 ? -12.380 9.898 6.078 1.00 88.44 80 PHE A N 1
ATOM 663 C CA . PHE A 1 80 ? -13.382 8.959 6.594 1.00 88.44 80 PHE A CA 1
ATOM 664 C C . PHE A 1 80 ? -13.490 8.991 8.117 1.00 88.44 80 PHE A C 1
ATOM 666 O O . PHE A 1 80 ? -14.594 8.900 8.629 1.00 88.44 80 PHE A O 1
ATOM 673 N N . ARG A 1 81 ? -12.367 9.135 8.829 1.00 86.56 81 ARG A N 1
ATOM 674 C CA . ARG A 1 81 ? -12.344 9.213 10.300 1.00 86.56 81 ARG A CA 1
A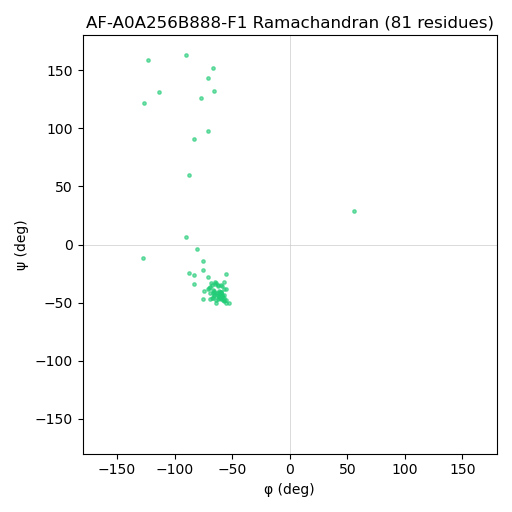TOM 675 C C . ARG A 1 81 ? -12.814 10.560 10.852 1.00 86.56 81 ARG A C 1
ATOM 677 O O . ARG A 1 81 ? -13.171 10.634 12.017 1.00 86.56 81 ARG A O 1
ATOM 684 N N . ALA A 1 82 ? -12.755 11.617 10.043 1.00 83.62 82 ALA A N 1
ATOM 685 C CA . ALA A 1 82 ? -13.225 12.953 10.408 1.00 83.62 82 ALA A CA 1
ATOM 686 C C . ALA A 1 82 ? -14.752 13.129 10.282 1.00 83.62 82 ALA A C 1
ATOM 688 O O . ALA A 1 82 ? -15.256 14.212 10.576 1.00 83.62 82 ALA A O 1
ATOM 689 N N . ARG A 1 83 ? -15.467 12.108 9.799 1.00 66.56 83 ARG A N 1
ATOM 690 C CA . ARG A 1 83 ? -16.931 12.042 9.765 1.00 66.56 83 ARG A CA 1
ATOM 691 C C . ARG A 1 83 ? -17.432 11.202 10.927 1.00 66.56 83 ARG A C 1
ATOM 693 O O . ARG A 1 83 ? -18.506 11.561 11.448 1.00 66.56 83 ARG A O 1
#

pLDDT: mean 93.82, std 8.75, range [43.38, 98.12]

Nearest PDB structures (foldseek):
  4gcn-assembly2_B  TM=4.528E-01  e=2.300E+00  Caenorhabditis elegans
  1yq4-assembly1_D  TM=3.246E-01  e=7.245E+00  Gallus gallus

Foldseek 3Di:
DPDQDLLNLLLVLLLCLVVCVVVVVVVSNVVSLVSNLVSCLVDVDDCVVSLVVCPVPDDPVSSVVSVVSVVVSVVVSVVVVVD

Solvent-accessible surface area (backbone atoms only — not comparable to full-atom values): 4888 Å² total; per-residue (Å²): 131,91,73,87,48,72,66,56,56,44,48,60,41,61,70,45,38,59,60,26,58,77,66,67,35,57,75,60,37,51,52,43,54,50,52,45,43,52,48,52,72,77,38,96,70,79,58,69,67,51,51,63,55,46,57,78,79,46,54,73,68,50,49,52,52,49,51,52,54,50,50,53,44,49,53,53,50,51,60,61,72,74,105

Radius of gyration: 12.71 Å; Cα contacts (8 Å, |Δi|>4): 43; chains: 1; bounding box: 33×36×30 Å

Secondary structure (DSSP, 8-state):
--PPPHHHHHHHHHHHHHHHHHTT-HHHHHHHHHHHHHHHHHS---SHHHHHHHTTTS-HHHHHHHHHHHHHHHHHHHHHHT-